Protein 4RGD (pdb70)

Radius of gyration: 14.63 Å; Cα contacts (8 Å, |Δi|>4): 198; chains: 2; bounding box: 38×29×42 Å

Nearest PDB structures (foldseek):
  4rgd-assembly1_A  TM=1.014E+00  e=8.203E-09  Enterococcus faecalis
  1o82-assembly1_A  TM=1.000E+00  e=2.304E-08  Enterococcus faecalis
  4rgd-assembly1_B  TM=9.968E-01  e=2.176E-08  Enterococcus faecalis
  1o84-assembly1_B-2  TM=1.002E+00  e=1.217E-07  Enterococcus faecalis
  1e68-assembly1_A  TM=8.912E-01  e=1.911E-06  Enterococcus faecalis

Organism: Enterococcus faecalis (NCBI:txid1351)

Foldseek 3Di:
DCPQLVDQLVLLVVLVVCLVVVHDLVVSLVSLVVSPDSSVVLVVVCPPPRSSVVLVVVCVVPNSVVSSVD/DCVQQVQDLVLLLVLVVCLVVVHDLVVSLVSLVVSDDSSVVLCCVCPPHRSSVVVVVVCVVPNSVVSSVD

Secondary structure (DSSP, 8-state):
-HHHH---HHHHHHHHHHHHHT--HHHHHHHHHHH-HHHHHHHHHTTTS-HHHHHHHHHHHH-HHHHHH-/-HHHH---HHHHHHHHHHHHTT--HHHHHHHHHHT-HHHHHHHHHTTTS-HHHHHHHHHHHH-HHHHHH-

Structure (mmCIF, N/CA/C/O backbone):
data_4RGD
#
_entry.id   4RGD
#
_cell.length_a   32.820
_cell.length_b   49.910
_cell.length_c   41.720
_cell.angle_alpha   90.00
_cell.angle_beta   98.16
_cell.angle_gamma   90.00
#
_symmetry.space_group_name_H-M   'P 1 21 1'
#
loop_
_entity.id
_entity.type
_entity.pdbx_description
1 polymer 'Bacteriocin AS-48'
2 non-polymer 'CITRIC ACID'
3 water water
#
loop_
_atom_site.group_PDB
_atom_site.id
_atom_site.type_symbol
_atom_site.label_atom_id
_atom_site.label_alt_id
_atom_site.label_comp_id
_atom_site.label_asym_id
_atom_site.label_entity_id
_atom_site.label_seq_id
_atom_site.pdbx_PDB_ins_code
_atom_site.Cartn_x
_atom_site.Cartn_y
_atom_site.Cartn_z
_atom_site.occupancy
_atom_site.B_iso_or_equiv
_atom_site.auth_seq_id
_atom_site.auth_comp_id
_atom_site.auth_asym_id
_atom_site.auth_atom_id
_atom_site.pdbx_PDB_model_num
ATOM 1 N N . MET A 1 1 ? 57.631 0.536 92.694 1.00 4.60 1 MET A N 1
ATOM 2 C CA . MET A 1 1 ? 57.379 0.921 91.287 1.00 5.13 1 MET A CA 1
ATOM 3 C C . MET A 1 1 ? 58.276 0.087 90.387 1.00 4.33 1 MET A C 1
ATOM 4 O O . MET A 1 1 ? 57.839 -0.379 89.316 1.00 4.82 1 MET A O 1
ATOM 9 N N . ALA A 1 2 ? 59.562 -0.046 90.769 1.00 5.37 2 ALA A N 1
ATOM 10 C CA . ALA A 1 2 ? 60.505 -0.802 89.944 1.00 5.70 2 ALA A CA 1
ATOM 11 C C . ALA A 1 2 ? 60.182 -2.272 89.894 1.00 6.82 2 ALA A C 1
ATOM 12 O O . ALA A 1 2 ? 60.093 -2.894 88.805 1.00 7.76 2 ALA A O 1
ATOM 14 N N . LYS A 1 3 ? 59.935 -2.893 91.039 1.00 5.61 3 LYS A N 1
ATOM 15 C CA . LYS A 1 3 ? 59.798 -4.314 91.085 1.00 6.47 3 LYS A CA 1
ATOM 16 C C . LYS A 1 3 ? 58.414 -4.780 90.621 1.00 7.39 3 LYS A C 1
ATOM 17 O O . LYS A 1 3 ? 58.321 -5.754 89.875 1.00 9.97 3 LYS A O 1
ATOM 23 N N . GLU A 1 4 ? 57.351 -4.106 91.016 1.00 6.95 4 GLU A N 1
ATOM 24 C CA . GLU A 1 4 ? 56.011 -4.496 90.708 1.00 7.36 4 GLU A CA 1
ATOM 25 C C . GLU A 1 4 ? 55.538 -4.029 89.370 1.00 6.83 4 GLU A C 1
ATOM 26 O O . GLU A 1 4 ? 54.689 -4.658 88.744 1.00 8.02 4 GLU A O 1
ATOM 32 N N . PHE A 1 5 ? 56.033 -2.889 88.871 1.00 5.12 5 PHE A N 1
ATOM 33 C CA . PHE A 1 5 ? 55.527 -2.287 87.644 1.00 4.55 5 PHE A CA 1
ATOM 34 C C . PHE A 1 5 ? 56.618 -2.092 86.623 1.00 4.34 5 PHE A C 1
ATOM 35 O O . PHE A 1 5 ? 56.326 -1.618 85.514 1.00 5.49 5 PHE A O 1
ATOM 43 N N . GLY A 1 6 ? 57.868 -2.476 86.870 1.00 4.73 6 GLY A N 1
ATOM 44 C CA . GLY A 1 6 ? 58.927 -2.273 85.914 1.00 5.21 6 GLY A CA 1
ATOM 45 C C . GLY A 1 6 ? 59.166 -0.824 85.568 1.00 5.26 6 GLY A C 1
ATOM 46 O O . GLY A 1 6 ? 59.654 -0.493 84.493 1.00 6.80 6 GLY A O 1
ATOM 47 N N . ILE A 1 7 ? 58.847 0.112 86.469 1.00 5.05 7 ILE A N 1
ATOM 48 C CA . ILE A 1 7 ? 59.191 1.477 86.218 1.00 4.78 7 ILE A CA 1
ATOM 49 C C . ILE A 1 7 ? 60.643 1.673 86.559 1.00 4.76 7 ILE A C 1
ATOM 50 O O . ILE A 1 7 ? 61.026 1.452 87.736 1.00 5.99 7 ILE A O 1
ATOM 55 N N . PRO A 1 8 ? 61.539 2.060 85.630 1.00 4.34 8 PRO A N 1
ATOM 56 C CA . PRO A 1 8 ? 62.9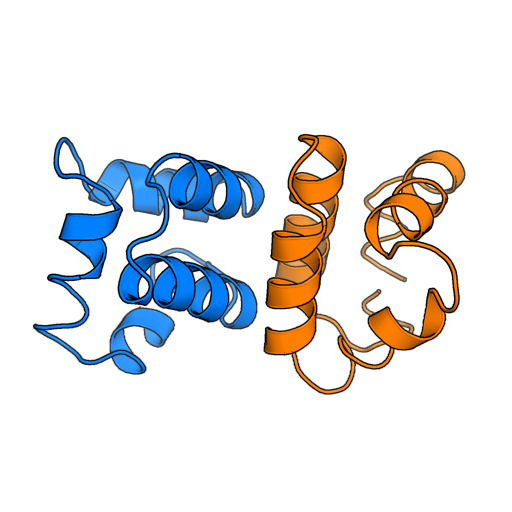22 2.136 85.999 1.00 4.96 8 PRO A CA 1
ATOM 57 C C . PRO A 1 8 ? 63.054 3.134 87.129 1.00 4.33 8 PRO A C 1
ATOM 58 O O . PRO A 1 8 ? 62.423 4.181 87.157 1.00 4.57 8 PRO A O 1
ATOM 62 N N . ALA A 1 9 ? 63.982 2.879 88.053 1.00 5.20 9 ALA A N 1
ATOM 63 C CA . ALA A 1 9 ? 64.160 3.709 89.198 1.00 5.76 9 ALA A CA 1
ATOM 64 C C . ALA A 1 9 ? 64.360 5.176 88.883 1.00 5.97 9 ALA A C 1
ATOM 65 O O . ALA A 1 9 ? 63.837 6.044 89.583 1.00 6.19 9 ALA A O 1
ATOM 67 N N . ALA A 1 10 ? 65.150 5.517 87.847 1.00 5.18 10 ALA A N 1
ATOM 68 C CA . ALA A 1 10 ? 65.335 6.918 87.496 1.00 5.06 10 ALA A CA 1
ATOM 69 C C . ALA A 1 10 ? 64.014 7.594 87.131 1.00 5.06 10 ALA A C 1
ATOM 70 O O . ALA A 1 10 ? 63.802 8.758 87.427 1.00 5.41 10 ALA A O 1
ATOM 72 N N . VAL A 1 11 ? 63.191 6.868 86.381 1.00 4.64 11 VAL A N 1
ATOM 73 C CA . VAL A 1 11 ? 61.877 7.379 86.014 1.00 4.66 11 VAL A CA 1
ATOM 74 C C . VAL A 1 11 ? 60.961 7.494 87.241 1.00 4.12 11 VAL A C 1
ATOM 75 O O . VAL A 1 11 ? 60.272 8.482 87.416 1.00 5.18 11 VAL A O 1
ATOM 79 N N . ALA A 1 12 ? 60.993 6.472 88.086 1.00 4.56 12 ALA A N 1
ATOM 80 C CA . ALA A 1 12 ? 60.188 6.498 89.307 1.00 4.84 12 ALA A CA 1
ATOM 81 C C . ALA A 1 12 ? 60.516 7.664 90.165 1.00 5.10 12 ALA A C 1
ATOM 82 O O . ALA A 1 12 ? 59.626 8.347 90.720 1.00 5.85 12 ALA A O 1
ATOM 84 N N . LYS A 1 13 ? 61.828 7.929 90.333 1.00 6.10 13 LYS A N 1
ATOM 85 C CA . LYS A 1 13 ? 62.260 9.117 91.102 1.00 6.61 13 LYS A CA 1
ATOM 86 C C . LYS A 1 13 ? 61.698 10.401 90.489 1.00 6.94 13 LYS A C 1
ATOM 87 O O . LYS A 1 13 ? 61.218 11.292 91.241 1.00 7.12 13 LYS A O 1
ATOM 93 N N . THR A 1 14 ? 61.790 10.546 89.171 1.00 5.92 14 THR A N 1
ATOM 94 C CA . THR A 1 14 ? 61.262 11.707 88.518 1.00 5.85 14 THR A CA 1
ATOM 95 C C . THR A 1 14 ? 59.774 11.868 88.801 1.00 5.60 14 THR A C 1
ATOM 96 O O . THR A 1 14 ? 59.275 12.957 89.106 1.00 6.66 14 THR A O 1
ATOM 100 N N . VAL A 1 15 ? 59.035 10.783 88.689 1.00 4.84 15 VAL A N 1
ATOM 101 C CA . VAL A 1 15 ? 57.575 10.799 88.952 1.00 3.95 15 VAL A CA 1
ATOM 102 C C . VAL A 1 15 ? 57.305 11.215 90.383 1.00 5.15 15 VAL A C 1
ATOM 103 O O . VAL A 1 15 ? 56.435 12.061 90.615 1.00 5.48 15 VAL A O 1
ATOM 107 N N . LEU A 1 16 ? 57.966 10.630 91.354 1.00 5.07 16 LEU A N 1
ATOM 108 C CA . LEU A 1 16 ? 57.714 11.001 92.747 1.00 6.22 16 LEU A CA 1
ATOM 109 C C . LEU A 1 16 ? 58.089 12.447 93.058 1.00 5.77 16 LEU A C 1
ATOM 110 O O . LEU A 1 16 ? 57.498 13.055 93.903 1.00 7.08 16 LEU A O 1
ATOM 115 N N . ASN A 1 17 ? 59.123 12.942 92.351 1.00 6.30 17 ASN A N 1
ATOM 116 C CA . ASN A 1 17 ? 59.442 14.360 92.516 1.00 7.13 17 ASN A CA 1
ATOM 117 C C . ASN A 1 17 ? 58.334 15.217 91.966 1.00 7.71 17 ASN A C 1
ATOM 118 O O . ASN A 1 17 ? 58.037 16.272 92.586 1.00 9.61 17 ASN A O 1
ATOM 123 N N . VAL A 1 18 ? 57.689 14.874 90.855 1.00 7.73 18 VAL A N 1
ATOM 124 C CA . VAL A 1 18 ? 56.537 15.613 90.421 1.00 7.66 18 VAL A CA 1
ATOM 125 C C . VAL A 1 18 ? 55.416 15.572 91.450 1.00 7.32 18 VAL A C 1
ATOM 126 O O . VAL A 1 18 ? 54.795 16.583 91.761 1.00 8.73 18 VAL A O 1
ATOM 130 N N . VAL A 1 19 ? 55.183 14.382 92.009 1.00 7.39 19 VAL A N 1
ATOM 131 C CA . VAL A 1 19 ? 54.166 14.240 93.029 1.00 7.87 19 VAL A CA 1
ATOM 132 C C . VAL A 1 19 ? 54.427 15.179 94.231 1.00 8.66 19 VAL A C 1
ATOM 133 O O . VAL A 1 19 ? 53.559 15.915 94.684 1.00 11.60 19 VAL A O 1
ATOM 137 N N . GLU A 1 20 ? 55.652 15.125 94.703 1.00 9.97 20 GLU A N 1
ATOM 138 C CA . GLU A 1 20 ? 56.037 15.918 95.843 1.00 11.50 20 GLU A CA 1
ATOM 139 C C . GLU A 1 20 ? 55.964 17.432 95.562 1.00 12.93 20 GLU A C 1
ATOM 140 O O . GLU A 1 20 ? 55.681 18.197 96.504 1.00 15.54 20 GLU A O 1
ATOM 146 N N . ALA A 1 21 ? 56.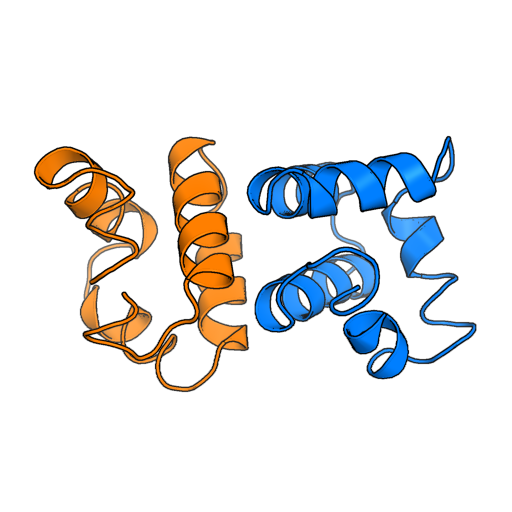277 17.847 94.329 1.00 11.92 21 ALA A N 1
ATOM 147 C CA . ALA A 1 21 ? 56.218 19.210 93.926 1.00 12.65 21 ALA A CA 1
ATOM 148 C C . ALA A 1 21 ? 54.754 19.670 93.698 1.00 12.53 21 ALA A C 1
ATOM 149 O O . ALA A 1 21 ? 54.527 20.843 93.541 1.00 19.37 21 ALA A O 1
ATOM 151 N N . GLY A 1 22 ? 53.806 18.753 93.726 1.00 10.62 22 GLY A N 1
ATOM 152 C CA . GLY A 1 22 ? 52.426 19.075 93.435 1.00 9.84 22 GLY A CA 1
ATOM 153 C C . GLY A 1 22 ? 52.255 19.429 91.948 1.00 10.07 22 GLY A C 1
ATOM 154 O O . GLY A 1 22 ? 51.317 20.178 91.604 1.00 13.41 22 GLY A O 1
ATOM 155 N N . GLY A 1 23 ? 53.047 18.801 91.081 1.00 9.72 23 GLY A N 1
ATOM 156 C CA . GLY A 1 23 ? 52.893 18.910 89.675 1.00 8.93 23 GLY A CA 1
ATOM 157 C C . GLY A 1 23 ? 51.638 18.178 89.148 1.00 7.19 23 GLY A C 1
ATOM 158 O O . GLY A 1 23 ? 50.837 17.644 89.904 1.00 8.72 23 GLY A O 1
ATOM 159 N N . TRP A 1 24 ? 51.467 18.145 87.811 1.00 6.43 24 TRP A N 1
ATOM 160 C CA . TRP A 1 24 ? 50.180 17.815 87.230 1.00 6.25 24 TRP A CA 1
ATOM 161 C C . TRP A 1 24 ? 49.981 16.298 87.068 1.00 5.27 24 TRP A C 1
ATOM 162 O O . TRP A 1 24 ? 50.863 15.588 86.599 1.00 6.12 24 TRP A O 1
ATOM 173 N N . VAL A 1 25 ? 48.763 15.879 87.355 1.00 5.81 25 VAL A N 1
ATOM 174 C CA A VAL A 1 25 ? 48.387 14.510 86.991 0.50 6.94 25 VAL A CA 1
ATOM 175 C CA B VAL A 1 25 ? 48.416 14.511 86.985 0.50 7.06 25 VAL A CA 1
ATOM 176 C C . VAL A 1 25 ? 48.650 14.172 85.524 1.00 6.06 25 VAL A C 1
ATOM 177 O O . VAL A 1 25 ? 49.076 13.047 85.222 1.00 7.16 25 VAL A O 1
ATOM 184 N N . THR A 1 26 ? 48.392 15.106 84.633 1.00 6.12 26 THR A N 1
ATOM 185 C CA . THR A 1 26 ? 48.619 14.786 83.223 1.00 6.47 26 THR A CA 1
ATOM 186 C C . THR A 1 26 ? 50.081 14.518 82.919 1.00 5.94 26 THR A C 1
ATOM 187 O O . THR A 1 26 ? 50.384 13.712 82.036 1.00 6.16 26 THR A O 1
ATOM 191 N N . THR A 1 27 ? 51.004 15.169 83.667 1.00 5.13 27 THR A N 1
ATOM 192 C CA . THR A 1 27 ? 52.409 14.943 83.465 1.00 5.41 27 THR A CA 1
ATOM 193 C C . THR A 1 27 ? 52.809 13.567 84.033 1.00 5.60 27 THR A C 1
ATOM 194 O O . THR A 1 27 ? 53.604 12.828 83.428 1.00 5.72 27 THR A O 1
ATOM 198 N N . ILE A 1 28 ? 52.282 13.227 85.193 1.00 5.63 28 ILE A N 1
ATOM 199 C CA . ILE A 1 28 ? 52.530 11.886 85.753 1.00 4.79 28 ILE A CA 1
ATOM 200 C C . ILE A 1 28 ? 52.030 10.841 84.769 1.00 4.40 28 ILE A C 1
ATOM 201 O O . ILE A 1 28 ? 52.700 9.838 84.492 1.00 5.35 28 ILE A O 1
ATOM 206 N N . VAL A 1 29 ? 50.822 11.046 84.209 1.00 4.79 29 VAL A N 1
ATOM 207 C CA . VAL A 1 29 ? 50.299 10.113 83.241 1.00 4.95 29 VAL A CA 1
ATOM 208 C C . VAL A 1 29 ? 51.228 10.011 82.050 1.00 5.06 29 VAL A C 1
ATOM 209 O O . VAL A 1 29 ? 51.476 8.881 81.574 1.00 5.17 29 VAL A O 1
ATOM 213 N N . SER A 1 30 ? 51.631 11.119 81.472 1.00 5.29 30 SER A N 1
ATOM 214 C CA . SER A 1 30 ? 52.417 10.994 80.232 1.00 5.60 30 SER A CA 1
ATOM 215 C C . SER A 1 30 ? 53.815 10.335 80.517 1.00 4.17 30 SER A C 1
ATOM 216 O O . SER A 1 30 ? 54.291 9.584 79.695 1.00 4.88 30 SER A O 1
ATOM 219 N N . ILE A 1 31 ? 54.431 10.606 81.680 1.00 4.04 31 ILE A N 1
ATOM 220 C CA . ILE A 1 31 ? 55.691 9.975 81.954 1.00 4.08 31 ILE A CA 1
ATOM 221 C C . ILE A 1 31 ? 55.497 8.485 82.123 1.00 5.14 31 ILE A C 1
ATOM 222 O O . ILE A 1 31 ? 56.236 7.673 81.546 1.00 5.42 31 ILE A O 1
ATOM 227 N N . LEU A 1 32 ? 54.497 8.056 82.894 1.00 4.51 32 LEU A N 1
ATOM 228 C CA . LEU A 1 32 ? 54.254 6.633 83.066 1.00 5.13 32 LEU A CA 1
ATOM 229 C C . LEU A 1 32 ? 53.875 5.951 81.791 1.00 4.93 32 LEU A C 1
ATOM 230 O O . LEU A 1 32 ? 54.293 4.815 81.494 1.00 5.45 32 LEU A O 1
ATOM 235 N N . THR A 1 33 ? 53.077 6.623 80.966 1.00 5.20 33 THR A N 1
ATOM 236 C CA . THR A 1 33 ? 52.724 6.036 79.658 1.00 5.77 33 THR A CA 1
ATOM 237 C C . THR A 1 33 ? 53.919 5.818 78.796 1.00 5.17 33 THR A C 1
ATOM 238 O O . THR A 1 33 ? 54.012 4.827 78.097 1.00 6.15 33 THR A O 1
ATOM 242 N N . ALA A 1 34 ? 54.888 6.740 78.868 1.00 4.92 34 ALA A N 1
ATOM 243 C CA . ALA A 1 34 ? 56.144 6.624 78.091 1.00 5.14 34 ALA A CA 1
ATOM 244 C C . ALA A 1 34 ? 56.996 5.404 78.515 1.00 4.71 34 ALA A C 1
ATOM 245 O O . ALA A 1 34 ? 57.812 4.915 77.736 1.00 5.96 34 ALA A O 1
ATOM 247 N N . VAL A 1 35 ? 56.871 4.992 79.777 1.00 4.65 35 VAL A N 1
ATOM 248 C CA . VAL A 1 35 ? 57.544 3.764 80.172 1.00 4.95 35 VAL A CA 1
ATOM 249 C C . VAL A 1 35 ? 57.112 2.568 79.351 1.00 5.17 35 VAL A C 1
ATOM 250 O O . VAL A 1 35 ? 57.922 1.712 79.031 1.00 5.72 35 VAL A O 1
ATOM 254 N N . GLY A 1 36 ? 55.806 2.515 79.060 1.00 5.74 36 GLY A N 1
ATOM 255 C CA . GLY A 1 36 ? 55.188 1.375 78.366 1.00 6.06 36 GLY A CA 1
ATOM 256 C C . GLY A 1 36 ? 54.204 0.686 79.270 1.00 4.43 36 GLY A C 1
ATOM 257 O O . GLY A 1 36 ? 53.569 1.284 80.141 1.00 5.79 36 GLY A O 1
ATOM 258 N N . SER A 1 37 ? 54.046 -0.605 79.005 1.00 4.85 37 SER A N 1
ATOM 259 C CA . SER A 1 37 ? 52.964 -1.374 79.648 1.00 4.96 37 SER A CA 1
ATOM 260 C C . SER A 1 37 ? 53.017 -1.297 81.134 1.00 4.90 37 SER A C 1
ATOM 261 O O . SER A 1 37 ? 51.964 -1.162 81.779 1.00 5.30 37 SER A O 1
ATOM 264 N N . GLY A 1 38 ? 54.187 -1.352 81.806 1.00 4.52 38 GLY A N 1
ATOM 265 C CA . GLY A 1 38 ? 54.210 -1.300 83.240 1.00 4.58 38 GLY A CA 1
ATOM 266 C C . GLY A 1 38 ? 53.763 0.021 83.805 1.00 4.67 38 GLY A C 1
ATOM 267 O O . GLY A 1 38 ? 53.105 0.089 84.850 1.00 4.10 38 GLY A O 1
ATOM 268 N N . GLY A 1 39 ? 54.062 1.125 83.080 1.00 4.19 39 GLY A N 1
ATOM 269 C CA . GLY A 1 39 ? 53.566 2.425 83.470 1.00 4.16 39 GLY A CA 1
ATOM 270 C C . GLY A 1 39 ? 52.051 2.505 83.353 1.00 4.23 39 GLY A C 1
ATOM 271 O O . GLY A 1 39 ? 51.349 3.023 84.223 1.00 4.83 39 GLY A O 1
ATOM 272 N N . LYS A 1 40 ? 51.517 2.006 82.219 1.00 4.66 40 LYS A N 1
ATOM 273 C CA . LYS A 1 40 ? 50.088 1.934 82.057 1.00 5.57 40 LYS A CA 1
ATOM 274 C C . LYS A 1 40 ? 49.442 1.088 83.127 1.00 4.91 40 LYS A C 1
ATOM 275 O O . LYS A 1 40 ? 48.338 1.419 83.618 1.00 5.07 40 LYS A O 1
ATOM 281 N N . SER A 1 41 ? 50.081 -0.002 83.576 1.00 4.61 41 SER A N 1
ATOM 282 C CA . SER A 1 41 ? 49.539 -0.814 84.625 1.00 5.03 41 SER A CA 1
ATOM 283 C C . SER A 1 41 ? 49.546 -0.098 85.967 1.00 4.73 41 SER A C 1
ATOM 284 O O . SER A 1 41 ? 48.602 -0.294 86.746 1.00 5.17 41 SER A O 1
ATOM 287 N N . LEU A 1 42 ? 50.565 0.715 86.266 1.00 4.51 42 LEU A N 1
ATOM 288 C CA . LEU A 1 42 ? 50.523 1.473 87.483 1.00 4.52 42 LEU A CA 1
ATOM 289 C C . LEU A 1 42 ? 49.365 2.490 87.477 1.00 4.27 42 LEU A C 1
ATOM 290 O O . LEU A 1 42 ? 48.646 2.655 88.435 1.00 4.91 42 LEU A O 1
ATOM 295 N N . LEU A 1 43 ? 49.158 3.102 86.315 1.00 4.02 43 LEU A N 1
ATOM 296 C CA . LEU A 1 43 ? 48.044 4.014 86.159 1.00 4.68 43 LEU A CA 1
ATOM 297 C C . LEU A 1 43 ? 46.721 3.289 86.391 1.00 4.23 43 LEU A C 1
ATOM 298 O O . LEU A 1 43 ? 45.790 3.825 87.030 1.00 5.01 43 LEU A O 1
ATOM 303 N N . ALA A 1 44 ? 46.599 2.057 85.910 1.00 4.97 44 ALA A N 1
ATOM 304 C CA . ALA A 1 44 ? 45.386 1.244 86.120 1.00 4.85 44 ALA A CA 1
ATOM 305 C C . ALA A 1 44 ? 45.251 0.855 87.587 1.00 5.06 44 ALA A C 1
ATOM 306 O O . ALA A 1 44 ? 44.091 0.806 88.103 1.00 5.97 44 ALA A O 1
ATOM 308 N N . ALA A 1 45 ? 46.348 0.633 88.291 1.00 5.68 45 ALA A N 1
ATOM 309 C CA . ALA A 1 45 ? 46.297 0.224 89.712 1.00 5.88 45 ALA A CA 1
ATOM 310 C C . ALA A 1 45 ? 45.675 1.329 90.548 1.00 6.63 45 ALA A C 1
ATOM 311 O O . ALA A 1 45 ? 45.094 1.028 91.609 1.00 7.69 45 ALA A O 1
ATOM 313 N N . ALA A 1 46 ? 45.812 2.594 90.160 1.00 5.56 46 ALA A N 1
ATOM 314 C CA . ALA A 1 46 ? 45.242 3.692 90.917 1.00 5.27 46 ALA A CA 1
ATOM 315 C C . ALA A 1 46 ? 43.713 3.718 90.810 1.00 6.37 46 ALA A C 1
ATOM 316 O O . ALA A 1 46 ? 43.048 4.437 91.618 1.00 7.29 46 ALA A O 1
ATOM 318 N N . GLY A 1 47 ? 43.127 3.080 89.801 1.00 6.16 47 GLY A N 1
ATOM 319 C CA . GLY A 1 47 ? 41.677 3.115 89.660 1.00 6.30 47 GLY A CA 1
ATOM 320 C C . GLY A 1 47 ? 41.210 4.531 89.378 1.00 5.51 47 GLY A C 1
ATOM 321 O O . GLY A 1 47 ? 41.785 5.227 88.531 1.00 6.24 47 GLY A O 1
ATOM 322 N N . ARG A 1 48 ? 40.182 4.981 90.094 1.00 5.62 48 ARG A N 1
ATOM 323 C CA . ARG A 1 48 ? 39.629 6.305 89.882 1.00 5.55 48 ARG A CA 1
ATOM 324 C C . ARG A 1 48 ? 40.345 7.347 90.694 1.00 6.08 48 ARG A C 1
ATOM 325 O O . ARG A 1 48 ? 40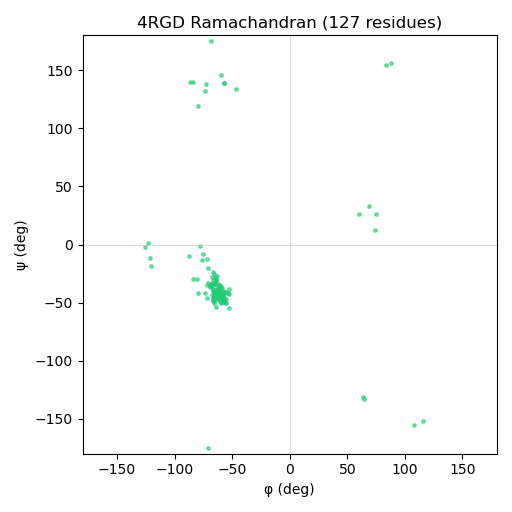.098 8.540 90.577 1.00 6.77 48 ARG A O 1
ATOM 333 N N . GLU A 1 49 ? 41.218 6.948 91.625 1.00 6.22 49 GLU A N 1
ATOM 334 C CA . GLU A 1 49 ? 41.934 7.891 92.482 1.00 6.27 49 GLU A CA 1
ATOM 335 C C . GLU A 1 49 ? 42.980 8.598 91.656 1.00 5.16 49 GLU A C 1
ATOM 336 O O . GLU A 1 49 ? 43.674 8.007 90.839 1.00 6.77 49 GLU A O 1
ATOM 342 N N . SER A 1 50 ? 43.117 9.906 91.869 1.00 5.97 50 SER A N 1
ATOM 343 C CA . SER A 1 50 ? 44.205 10.652 91.243 1.00 6.02 50 SER A CA 1
ATOM 344 C C . SER A 1 50 ? 45.499 9.912 91.394 1.00 5.63 50 SER A C 1
ATOM 345 O O . SER A 1 50 ? 45.864 9.522 92.501 1.00 5.77 50 SER A O 1
ATOM 348 N N . ILE A 1 51 ? 46.269 9.798 90.316 1.00 5.50 51 ILE A N 1
ATOM 349 C CA . ILE A 1 51 ? 47.559 9.128 90.403 1.00 5.62 51 ILE A CA 1
ATOM 350 C C . ILE A 1 51 ? 48.489 9.843 91.400 1.00 4.89 51 ILE A C 1
ATOM 351 O O . ILE A 1 51 ? 49.297 9.220 92.060 1.00 5.88 51 ILE A O 1
ATOM 356 N N . LYS A 1 52 ? 48.369 11.187 91.450 1.00 5.27 52 LYS A N 1
ATOM 357 C CA . LYS A 1 52 ? 49.155 11.979 92.369 1.00 5.63 52 LYS A CA 1
ATOM 358 C C . LYS A 1 52 ? 48.766 11.622 93.788 1.00 5.97 52 LYS A C 1
ATOM 359 O O . LYS A 1 52 ? 49.624 11.348 94.641 1.00 6.41 52 LYS A O 1
ATOM 365 N N . ALA A 1 53 ? 47.468 11.686 94.106 1.00 6.04 53 ALA A N 1
ATOM 366 C CA . ALA A 1 53 ? 46.977 11.327 95.470 1.00 7.01 53 ALA A CA 1
ATOM 367 C C . ALA A 1 53 ? 47.358 9.890 95.843 1.00 6.25 53 ALA A C 1
ATOM 368 O O . ALA A 1 53 ? 47.748 9.634 96.992 1.00 7.20 53 ALA A O 1
ATOM 370 N N . TYR A 1 54 ? 47.250 8.984 94.914 1.00 5.45 54 TYR A N 1
ATOM 371 C CA . TYR A 1 54 ? 47.558 7.605 95.099 1.00 5.77 54 TYR A CA 1
ATOM 372 C C . TYR A 1 54 ? 49.017 7.398 95.506 1.00 6.22 54 TYR A C 1
ATOM 373 O O . TYR A 1 54 ? 49.346 6.735 96.470 1.00 6.72 54 TYR A O 1
ATOM 382 N N . LEU A 1 55 ? 49.916 8.020 94.753 1.00 5.62 55 LEU A N 1
ATOM 383 C CA . LEU A 1 55 ? 51.328 7.903 95.037 1.00 5.18 55 LEU A CA 1
ATOM 384 C C . LEU A 1 55 ? 51.722 8.652 96.317 1.00 6.00 55 LEU A C 1
ATOM 385 O O . LEU A 1 55 ? 52.573 8.186 97.070 1.00 6.89 55 LEU A O 1
ATOM 390 N N . LYS A 1 56 ? 51.051 9.763 96.605 1.00 6.70 56 LYS A N 1
ATOM 391 C CA . LYS A 1 56 ? 51.293 10.466 97.869 1.00 7.43 56 LYS A CA 1
ATOM 392 C C . LYS A 1 56 ? 50.944 9.540 99.052 1.00 7.51 56 LYS A C 1
ATOM 393 O O . LYS A 1 56 ? 51.647 9.475 100.046 1.00 8.02 56 LYS A O 1
ATOM 399 N N . LYS A 1 57 ? 49.844 8.817 98.915 1.00 7.83 57 LYS A N 1
ATOM 400 C CA A LYS A 1 57 ? 49.423 7.875 100.005 0.50 8.17 57 LYS A CA 1
ATOM 401 C CA B LYS A 1 57 ? 49.426 7.879 99.998 0.50 8.47 57 LYS A CA 1
ATOM 402 C C . LYS A 1 57 ? 50.443 6.754 100.147 1.00 7.44 57 LYS A C 1
ATOM 403 O O . LYS A 1 57 ? 50.734 6.319 101.218 1.00 7.67 57 LYS A O 1
ATOM 414 N N . GLU A 1 58 ? 50.975 6.277 99.029 1.00 6.15 58 GLU A N 1
ATOM 415 C CA . GLU A 1 58 ? 51.995 5.222 99.055 1.00 6.32 58 GLU A CA 1
ATOM 416 C C . GLU A 1 58 ? 53.250 5.750 99.789 1.00 5.68 58 GLU A C 1
ATOM 417 O O . GLU A 1 58 ? 53.844 5.050 100.586 1.00 6.53 58 GLU A O 1
ATOM 423 N N . ILE A 1 59 ? 53.631 6.978 99.505 1.00 5.94 59 ILE A N 1
ATOM 424 C CA . ILE A 1 59 ? 54.791 7.590 100.206 1.00 6.62 59 ILE A CA 1
ATOM 425 C C . ILE A 1 59 ? 54.505 7.685 101.703 1.00 6.46 59 ILE A C 1
ATOM 426 O O . ILE A 1 59 ? 55.349 7.382 102.513 1.00 7.20 59 ILE A O 1
ATOM 431 N N . LYS A 1 60 ? 53.299 8.103 102.038 1.00 6.70 60 LYS A N 1
ATOM 432 C CA . LYS A 1 60 ? 52.937 8.207 103.483 1.00 8.41 60 LYS A CA 1
ATOM 433 C C . LYS A 1 60 ? 53.022 6.856 104.170 1.00 8.68 60 LYS A C 1
ATOM 434 O O . LYS A 1 60 ? 53.456 6.735 105.287 1.00 10.42 60 LYS A O 1
ATOM 440 N N . LYS A 1 61 ? 52.641 5.813 103.482 1.00 8.55 61 LYS A N 1
ATOM 441 C CA A LYS A 1 61 ? 52.670 4.467 104.052 0.50 9.40 61 LYS A CA 1
ATOM 442 C CA B LYS A 1 61 ? 52.664 4.472 104.043 0.50 9.58 61 LYS A CA 1
ATOM 443 C C . LYS A 1 61 ? 54.075 3.910 104.158 1.00 9.61 61 LYS A C 1
ATOM 444 O O . LYS A 1 61 ? 54.439 3.260 105.155 1.00 11.02 61 LYS A O 1
ATOM 455 N N . LYS A 1 62 ? 54.882 4.080 103.124 1.00 7.57 62 LYS A N 1
ATOM 456 C CA . LYS A 1 62 ? 56.114 3.295 102.956 1.00 9.44 62 LYS A CA 1
ATOM 457 C C . LYS A 1 62 ? 57.391 4.087 102.887 1.00 7.14 62 LYS A C 1
ATOM 458 O O . LYS A 1 62 ? 58.471 3.497 103.074 1.00 8.24 62 LYS A O 1
ATOM 464 N N . GLY A 1 63 ? 57.313 5.364 102.613 1.00 6.86 63 GLY A N 1
ATOM 465 C CA . GLY A 1 63 ? 58.475 6.157 102.391 1.00 6.83 63 GLY A CA 1
ATOM 466 C C . GLY A 1 63 ? 58.882 6.119 100.918 1.00 6.16 63 GLY A C 1
ATOM 467 O O . GLY A 1 63 ? 58.605 5.202 100.205 1.00 6.90 63 GLY A O 1
ATOM 468 N N . LYS A 1 64 ? 59.607 7.165 100.526 1.00 6.67 64 LYS A N 1
ATOM 469 C CA A LYS A 1 64 ? 59.952 7.345 99.117 0.50 7.31 64 LYS A CA 1
ATOM 470 C CA B LYS A 1 64 ? 59.969 7.322 99.075 0.50 7.21 64 LYS A CA 1
ATOM 471 C C . LYS A 1 64 ? 60.805 6.179 98.548 1.00 6.94 64 LYS A C 1
ATOM 472 O O . LYS A 1 64 ? 60.603 5.689 97.436 1.00 7.43 64 LYS A O 1
ATOM 483 N N . ARG A 1 65 ? 61.812 5.774 99.330 1.00 7.22 65 ARG A N 1
ATOM 484 C CA . ARG A 1 65 ? 62.698 4.715 98.840 1.00 7.38 65 ARG A CA 1
ATOM 485 C C . ARG A 1 65 ? 61.891 3.459 98.524 1.00 7.26 65 ARG A C 1
ATOM 486 O O . ARG A 1 65 ? 62.096 2.826 97.505 1.00 7.10 65 ARG A O 1
ATOM 494 N N . ALA A 1 66 ? 61.012 3.073 99.438 1.00 6.74 66 ALA A N 1
ATOM 495 C CA . ALA A 1 66 ? 60.229 1.846 99.259 1.00 8.18 66 ALA A CA 1
ATOM 496 C C . ALA A 1 66 ? 59.211 1.974 98.126 1.00 5.83 66 ALA A C 1
ATOM 497 O O . ALA A 1 66 ? 58.883 1.018 97.440 1.00 6.61 66 ALA A O 1
ATOM 499 N N . VAL A 1 67 ? 58.667 3.182 97.946 1.00 5.50 67 VAL A N 1
ATOM 500 C CA . VAL A 1 67 ? 57.752 3.423 96.798 1.00 5.07 67 VAL A CA 1
ATOM 501 C C . VAL A 1 67 ? 58.522 3.248 95.506 1.00 4.79 67 VAL A C 1
ATOM 502 O O . VAL A 1 67 ? 58.044 2.609 94.563 1.00 5.64 67 VAL A O 1
ATOM 506 N N . ILE A 1 68 ? 59.727 3.841 95.384 1.00 5.21 68 ILE A N 1
ATOM 507 C CA . ILE A 1 68 ? 60.561 3.624 94.216 1.00 5.88 68 ILE A CA 1
ATOM 508 C C . ILE A 1 68 ? 60.801 2.141 94.009 1.00 5.00 68 ILE A C 1
ATOM 509 O O . ILE A 1 68 ? 60.698 1.619 92.878 1.00 5.22 68 ILE A O 1
ATOM 514 N N . ALA A 1 69 ? 61.158 1.447 95.083 1.00 5.18 69 ALA A N 1
ATOM 515 C CA . ALA A 1 69 ? 61.428 0.035 94.975 1.00 5.94 69 ALA A CA 1
ATOM 516 C C . ALA A 1 69 ? 60.241 -0.741 94.435 1.00 5.42 69 ALA A C 1
ATOM 517 O O . ALA A 1 69 ? 60.425 -1.669 93.625 1.00 6.42 69 ALA A O 1
ATOM 519 N N . TRP A 1 70 ? 59.040 -0.438 94.937 1.00 5.71 70 TRP A N 1
ATOM 520 C CA . TRP A 1 70 ? 57.801 -1.107 94.505 1.00 6.03 70 TRP A CA 1
ATOM 521 C C . TRP A 1 70 ? 57.442 -0.744 93.080 1.00 4.94 70 TRP A C 1
ATOM 522 O O . TRP A 1 70 ? 57.076 -1.601 92.288 1.00 6.42 70 TRP A O 1
ATOM 533 N N . MET B 1 1 ? 72.564 4.975 73.520 1.00 6.66 1 MET B N 1
ATOM 534 C CA . MET B 1 1 ? 72.549 5.569 74.877 1.00 6.56 1 MET B CA 1
ATOM 535 C C . MET B 1 1 ? 73.167 4.570 75.877 1.00 8.22 1 MET B C 1
ATOM 536 O O . MET B 1 1 ? 73.852 4.963 76.817 1.00 8.00 1 MET B O 1
ATOM 541 N N . ALA B 1 2 ? 72.847 3.281 75.737 1.00 10.66 2 ALA B N 1
ATOM 542 C CA . ALA B 1 2 ? 73.485 2.261 76.609 1.00 14.50 2 ALA B CA 1
ATOM 543 C C . ALA B 1 2 ? 74.942 2.131 76.363 1.00 15.70 2 ALA B C 1
ATOM 544 O O . ALA B 1 2 ? 75.750 2.127 77.329 1.00 18.47 2 ALA B O 1
ATOM 546 N N . LYS B 1 3 ? 75.345 2.000 75.109 1.00 16.14 3 LYS B N 1
ATOM 547 C CA . LYS B 1 3 ? 76.697 1.720 74.848 1.00 18.60 3 LYS B CA 1
ATOM 548 C C . LYS B 1 3 ? 77.577 2.895 75.248 1.00 14.83 3 LYS B C 1
ATOM 549 O O . LYS B 1 3 ? 78.622 2.687 75.842 1.00 23.08 3 LYS B O 1
ATOM 555 N N . GLU B 1 4 ? 77.198 4.092 74.829 1.00 12.24 4 GLU B N 1
ATOM 556 C CA . GLU B 1 4 ? 78.022 5.270 75.009 1.00 12.62 4 GLU B CA 1
ATOM 557 C C . GLU B 1 4 ? 77.974 5.905 76.378 1.00 10.90 4 GLU B C 1
ATOM 558 O O . GLU B 1 4 ? 78.945 6.424 76.881 1.00 14.64 4 GLU B O 1
ATOM 564 N N . PHE B 1 5 ? 76.842 5.757 77.026 1.00 9.87 5 PHE B N 1
ATOM 565 C CA . PHE B 1 5 ? 76.646 6.431 78.352 1.00 9.98 5 PHE B CA 1
ATOM 566 C C . PHE B 1 5 ? 76.238 5.498 79.462 1.00 9.90 5 PHE B C 1
ATOM 567 O O . PHE B 1 5 ? 76.153 5.971 80.601 1.00 12.05 5 PHE B O 1
ATOM 575 N N . GLY B 1 6 ? 76.041 4.217 79.220 1.00 9.33 6 GLY B N 1
ATOM 576 C CA . GLY B 1 6 ? 75.626 3.305 80.280 1.00 11.27 6 GLY B CA 1
ATOM 577 C C . GLY B 1 6 ? 74.211 3.429 80.717 1.00 11.28 6 GLY B C 1
ATOM 578 O O . GLY B 1 6 ? 73.823 2.803 81.737 1.00 13.18 6 GLY B O 1
ATOM 579 N N . ILE B 1 7 ? 73.357 4.156 79.973 1.00 8.75 7 ILE B N 1
ATOM 580 C CA . ILE B 1 7 ? 72.023 4.418 80.399 1.00 8.15 7 ILE B CA 1
ATOM 581 C C . ILE B 1 7 ? 71.232 3.128 80.242 1.00 8.67 7 ILE B C 1
ATOM 582 O O . ILE B 1 7 ? 71.210 2.549 79.146 1.00 9.53 7 ILE B O 1
ATOM 587 N N . PRO B 1 8 ? 70.437 2.674 81.252 1.00 8.92 8 PRO B N 1
ATOM 588 C CA . PRO B 1 8 ? 69.585 1.493 81.086 1.00 8.93 8 PRO B CA 1
ATOM 589 C C . PRO B 1 8 ? 68.615 1.637 79.913 1.00 8.39 8 PRO B C 1
ATOM 590 O O . PRO B 1 8 ? 68.010 2.696 79.770 1.00 7.26 8 PRO B O 1
ATOM 594 N N . ALA B 1 9 ? 68.442 0.568 79.171 1.00 7.84 9 ALA B N 1
ATOM 595 C CA . ALA B 1 9 ? 67.524 0.585 78.029 1.00 8.32 9 ALA B CA 1
ATOM 596 C C . ALA B 1 9 ? 66.150 1.072 78.415 1.00 7.38 9 ALA B C 1
ATOM 597 O O . ALA B 1 9 ? 65.555 1.793 77.614 1.00 8.09 9 ALA B O 1
ATOM 599 N N . ALA B 1 10 ? 65.587 0.661 79.548 1.00 6.54 10 ALA B N 1
ATOM 600 C CA . ALA B 1 10 ? 64.239 1.016 79.858 1.00 6.95 10 ALA B CA 1
ATOM 601 C C . ALA B 1 10 ? 64.110 2.503 80.112 1.00 6.13 10 ALA B C 1
ATOM 602 O O . ALA B 1 10 ? 63.059 3.090 79.918 1.00 6.99 10 ALA B O 1
ATOM 604 N N . VAL B 1 11 ? 65.166 3.092 80.710 1.00 5.87 11 VAL B N 1
ATOM 605 C CA . VAL B 1 11 ? 65.237 4.544 80.874 1.00 5.08 11 VAL B CA 1
ATOM 606 C C . VAL B 1 11 ? 65.347 5.224 79.526 1.00 5.02 11 VAL B C 1
ATOM 607 O O . VAL B 1 11 ? 64.619 6.195 79.266 1.00 5.43 11 VAL B O 1
ATOM 611 N N . ALA B 1 12 ? 66.280 4.761 78.699 1.00 5.08 12 ALA B N 1
ATOM 612 C CA . ALA B 1 12 ? 66.427 5.358 77.400 1.00 5.99 12 ALA B CA 1
ATOM 613 C C . ALA B 1 12 ? 65.163 5.311 76.581 1.00 5.70 12 ALA B C 1
ATOM 614 O O . ALA B 1 12 ? 64.780 6.292 75.960 1.00 6.13 12 ALA B O 1
ATOM 616 N N . LYS B 1 13 ? 64.468 4.156 76.609 1.00 5.26 13 LYS B N 1
ATOM 617 C CA . LYS B 1 13 ? 63.208 4.035 75.905 1.00 6.30 13 LYS B CA 1
ATOM 618 C C . LYS B 1 13 ? 62.168 5.041 76.442 1.00 5.20 13 LYS B C 1
ATOM 619 O O . LYS B 1 13 ? 61.477 5.649 75.647 1.00 6.13 13 LYS B O 1
ATOM 625 N N . THR B 1 14 ? 62.076 5.175 77.754 1.00 5.32 14 THR B N 1
ATOM 626 C CA . THR B 1 14 ? 61.144 6.133 78.301 1.00 5.01 14 THR B CA 1
ATOM 627 C C . THR B 1 14 ? 61.442 7.522 77.785 1.00 5.16 14 THR B C 1
ATOM 628 O O . THR B 1 14 ? 60.555 8.243 77.306 1.00 5.90 14 THR B O 1
ATOM 632 N N . VAL B 1 15 ? 62.707 7.940 77.841 1.00 5.03 15 VAL B N 1
ATOM 633 C CA . VAL B 1 15 ? 63.120 9.249 77.388 1.00 4.79 15 VAL B CA 1
ATOM 634 C C . VAL B 1 15 ? 62.726 9.466 75.939 1.00 4.85 15 VAL B C 1
ATOM 635 O O . VAL B 1 15 ? 62.207 10.525 75.564 1.00 5.24 15 VAL B O 1
ATOM 639 N N . LEU B 1 16 ? 63.060 8.507 75.078 1.00 4.73 16 LEU B N 1
ATOM 640 C CA . LEU B 1 16 ? 62.734 8.692 73.664 1.00 5.51 16 LEU B CA 1
ATOM 641 C C . LEU B 1 16 ? 61.245 8.690 73.406 1.00 5.76 16 LEU B C 1
ATOM 642 O O . LEU B 1 16 ? 60.781 9.410 72.525 1.00 6.43 16 LEU B O 1
ATOM 647 N N . ASN B 1 17 ? 60.464 7.966 74.200 1.00 5.61 17 ASN B N 1
ATOM 648 C CA . ASN B 1 17 ? 59.024 8.038 74.094 1.00 6.07 17 ASN B CA 1
ATOM 649 C C . ASN B 1 17 ? 58.539 9.425 74.484 1.00 6.40 17 ASN B C 1
ATOM 650 O O . ASN B 1 17 ? 57.608 9.906 73.882 1.00 6.98 17 ASN B O 1
ATOM 655 N N . VAL B 1 18 ? 59.099 9.993 75.552 1.00 5.17 18 VAL B N 1
ATOM 656 C CA . VAL B 1 18 ? 58.747 11.335 75.908 1.00 6.02 18 VAL B CA 1
ATOM 657 C C . VAL B 1 18 ? 59.023 12.276 74.728 1.00 6.62 18 VAL B C 1
ATOM 658 O O . VAL B 1 18 ? 58.207 13.124 74.358 1.00 8.08 18 VAL B O 1
ATOM 662 N N . VAL B 1 19 ? 60.217 12.163 74.123 1.00 6.42 19 VAL B N 1
ATOM 663 C CA . VAL B 1 19 ? 60.536 13.000 72.967 1.00 7.66 19 VAL B CA 1
ATOM 664 C C . VAL B 1 19 ? 59.423 12.839 71.930 1.00 8.23 19 VAL B C 1
ATOM 665 O O . VAL B 1 19 ? 58.933 13.825 71.375 1.00 10.69 19 VAL B O 1
ATOM 669 N N . GLU B 1 20 ? 59.141 11.599 71.545 1.00 8.60 20 GLU B N 1
ATOM 670 C CA . GLU B 1 20 ? 58.228 11.337 70.429 1.00 10.45 20 GLU B CA 1
ATOM 671 C C . GLU B 1 20 ? 56.815 11.867 70.741 1.00 9.75 20 GLU B C 1
ATOM 672 O O . GLU B 1 20 ? 56.045 12.187 69.832 1.00 13.15 20 GLU B O 1
ATOM 678 N N . ALA B 1 21 ? 56.389 11.830 71.988 1.00 9.10 21 ALA B N 1
ATOM 679 C CA . ALA B 1 21 ? 55.073 12.270 72.404 1.00 9.62 21 ALA B CA 1
ATOM 680 C C . ALA B 1 21 ? 54.964 13.785 72.499 1.00 11.29 21 ALA B C 1
ATOM 681 O O . ALA B 1 21 ? 53.916 14.274 72.924 1.00 14.96 21 ALA B O 1
ATOM 683 N N . GLY B 1 22 ? 56.047 14.503 72.229 1.00 10.84 22 GLY B N 1
ATOM 684 C CA . GLY B 1 22 ? 56.106 15.931 72.325 1.00 12.95 22 GLY B CA 1
ATOM 685 C C . GLY B 1 22 ? 56.169 16.338 73.791 1.00 9.81 22 GLY B C 1
ATOM 686 O O . GLY B 1 22 ? 55.835 17.461 74.162 1.00 12.86 22 GLY B O 1
ATOM 687 N N . GLY B 1 23 ? 56.676 15.472 74.637 1.00 8.80 23 GLY B N 1
ATOM 688 C CA . GLY B 1 23 ? 56.876 15.789 76.035 1.00 7.92 23 GLY B CA 1
ATOM 689 C C . GLY B 1 23 ? 57.972 16.843 76.257 1.00 6.41 23 GLY B C 1
ATOM 690 O O . GLY B 1 23 ? 58.679 17.328 75.355 1.00 6.91 23 GLY B O 1
ATOM 691 N N . TRP B 1 24 ? 58.103 17.228 77.522 1.00 5.70 24 TRP B N 1
ATOM 692 C CA . TRP B 1 24 ? 58.820 18.437 77.870 1.00 5.81 24 TRP B CA 1
ATOM 693 C C . TRP B 1 24 ? 60.329 18.191 77.955 1.00 5.45 24 TRP B C 1
ATOM 694 O O . TRP B 1 24 ? 60.804 17.212 78.545 1.00 5.82 24 TRP B O 1
ATOM 705 N N . VAL B 1 25 ? 61.098 19.147 77.460 1.00 4.74 25 VAL B N 1
ATOM 706 C CA . VAL B 1 25 ? 62.532 19.169 77.735 1.00 6.12 25 VAL B CA 1
ATOM 707 C C . VAL B 1 25 ? 62.819 19.089 79.196 1.00 6.10 25 VAL B C 1
ATOM 708 O O . VAL B 1 25 ? 63.732 18.374 79.623 1.00 6.10 25 VAL B O 1
ATOM 712 N N . THR B 1 26 ? 61.996 19.751 80.040 1.00 6.07 26 THR B N 1
ATOM 713 C CA . THR B 1 26 ? 62.231 19.696 81.439 1.00 6.25 26 THR B CA 1
ATOM 714 C C . THR B 1 26 ? 62.121 18.284 81.975 1.00 5.30 26 THR B C 1
ATOM 715 O O . THR B 1 26 ? 62.876 17.849 82.872 1.00 6.07 26 THR B O 1
ATOM 719 N N . THR B 1 27 ? 61.160 17.510 81.533 1.00 5.63 27 THR B N 1
ATOM 720 C CA . THR B 1 27 ? 60.980 16.103 81.924 1.00 5.15 27 THR B CA 1
ATOM 721 C C . THR B 1 27 ? 62.147 15.282 81.519 1.00 4.88 27 THR B C 1
ATOM 722 O O . THR B 1 27 ? 62.652 14.443 82.298 1.00 5.90 27 THR B O 1
ATOM 726 N N . ILE B 1 28 ? 62.595 15.437 80.291 1.00 5.28 28 ILE B N 1
ATOM 727 C CA . ILE B 1 28 ? 63.743 14.705 79.774 1.00 5.48 28 ILE B CA 1
ATOM 728 C C . ILE B 1 28 ? 64.975 14.982 80.619 1.00 5.25 28 ILE B C 1
ATOM 729 O O . ILE B 1 28 ? 65.723 14.049 80.993 1.00 5.29 28 ILE B O 1
ATOM 734 N N . VAL B 1 29 ? 65.222 16.258 80.899 1.00 5.41 29 VAL B N 1
ATOM 735 C CA . VAL B 1 29 ? 66.368 16.628 81.760 1.00 5.49 29 VAL B CA 1
ATOM 736 C C . VAL B 1 29 ? 66.243 15.929 83.109 1.00 5.05 29 VAL B C 1
ATOM 737 O O . VAL B 1 29 ? 67.254 15.410 83.649 1.00 5.75 29 VAL B O 1
ATOM 741 N N . SER B 1 30 ? 65.040 15.977 83.705 1.00 4.86 30 SER B N 1
ATOM 742 C CA . SER B 1 30 ? 64.900 15.328 85.017 1.00 5.41 30 SER B CA 1
ATOM 743 C C . SER B 1 30 ? 65.217 13.827 85.006 1.00 5.50 30 SER B C 1
ATOM 744 O O . SER B 1 30 ? 65.870 13.291 85.931 1.00 5.43 30 SER B O 1
ATOM 747 N N . ILE B 1 31 ? 64.696 13.123 84.021 1.00 5.14 31 ILE B N 1
ATOM 748 C CA . ILE B 1 31 ? 64.925 11.673 83.956 1.00 4.75 31 ILE B CA 1
ATOM 749 C C . ILE B 1 31 ? 66.412 11.383 83.726 1.00 4.97 31 ILE B C 1
ATOM 750 O O . ILE B 1 31 ? 66.969 10.538 84.423 1.00 5.34 31 ILE B O 1
ATOM 755 N N . LEU B 1 32 ? 67.057 12.072 82.811 1.00 4.55 32 LEU B N 1
ATOM 756 C CA . LEU B 1 32 ? 68.497 11.836 82.601 1.00 4.87 32 LEU B CA 1
ATOM 757 C C . LEU B 1 32 ? 69.313 12.251 83.793 1.00 5.88 32 LEU B C 1
ATOM 758 O O . LEU B 1 32 ? 70.333 11.595 84.093 1.00 7.73 32 LEU B O 1
ATOM 763 N N . THR B 1 33 ? 68.931 13.291 84.536 1.00 5.36 33 THR B N 1
ATOM 764 C CA . THR B 1 33 ? 69.605 13.620 85.789 1.00 6.22 33 THR B CA 1
ATOM 765 C C . THR B 1 33 ? 69.522 12.482 86.757 1.00 5.53 33 THR B C 1
ATOM 766 O O . THR B 1 33 ? 70.487 12.096 87.444 1.00 6.64 33 THR B O 1
ATOM 770 N N . ALA B 1 34 ? 68.314 11.935 86.903 1.00 6.01 34 ALA B N 1
ATOM 771 C CA . ALA B 1 34 ? 68.045 10.875 87.896 1.00 5.55 34 ALA B CA 1
ATOM 772 C C . ALA B 1 34 ? 68.778 9.550 87.598 1.00 5.98 34 ALA B C 1
ATOM 773 O O . ALA B 1 34 ? 68.957 8.754 88.474 1.00 7.38 34 ALA B O 1
ATOM 775 N N . VAL B 1 35 ? 69.137 9.335 86.349 1.00 5.63 35 VAL B N 1
ATOM 776 C CA . VAL B 1 35 ? 69.843 8.109 86.021 1.00 6.98 35 VAL B CA 1
ATOM 777 C C . VAL B 1 35 ? 71.341 8.143 86.450 1.00 5.95 35 VAL B C 1
ATOM 778 O O . VAL B 1 35 ? 71.995 7.104 86.499 1.00 6.91 35 VAL B O 1
ATOM 782 N N . GLY B 1 36 ? 71.828 9.331 86.779 1.00 5.30 36 GLY B N 1
ATOM 783 C CA . GLY B 1 36 ? 73.187 9.487 87.307 1.00 6.22 36 GLY B CA 1
ATOM 784 C C . GLY B 1 36 ? 74.153 10.129 86.309 1.00 4.89 36 GLY B C 1
ATOM 785 O O . GLY B 1 36 ? 73.771 10.882 85.426 1.00 5.77 36 GLY B O 1
ATOM 786 N N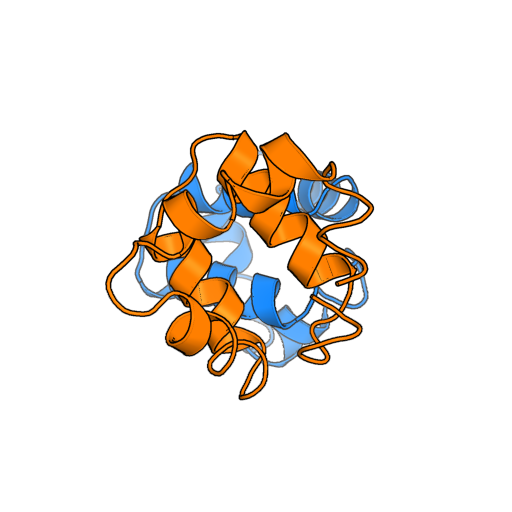 . SER B 1 37 ? 75.469 9.817 86.511 1.00 4.67 37 SER B N 1
ATOM 787 C CA . SER B 1 37 ? 76.494 10.548 85.840 1.00 4.72 37 SER B CA 1
ATOM 788 C C . SER B 1 37 ? 76.491 10.296 84.347 1.00 4.69 37 SER B C 1
ATOM 789 O O . SER B 1 37 ? 76.945 11.128 83.561 1.00 4.85 37 SER B O 1
ATOM 792 N N . GLY B 1 38 ? 76.036 9.120 83.923 1.00 5.33 38 GLY B N 1
ATOM 793 C CA . GLY B 1 38 ? 75.926 8.835 82.500 1.00 5.31 38 GLY B CA 1
ATOM 794 C C . GLY B 1 38 ? 74.877 9.678 81.810 1.00 4.42 38 GLY B C 1
ATOM 795 O O . GLY B 1 38 ? 75.011 10.160 80.702 1.00 5.62 38 GLY B O 1
ATOM 796 N N . GLY B 1 39 ? 73.752 9.874 82.524 1.00 4.83 39 GLY B N 1
ATOM 797 C CA . GLY B 1 39 ? 72.743 10.815 82.032 1.00 5.48 39 GLY B CA 1
ATOM 798 C C . GLY B 1 39 ? 73.279 12.218 81.975 1.00 5.47 39 GLY B C 1
ATOM 799 O O . GLY B 1 39 ? 72.983 12.937 81.004 1.00 5.36 39 GLY B O 1
ATOM 800 N N . LYS B 1 40 ? 74.008 12.649 83.001 1.00 5.08 40 LYS B N 1
ATOM 801 C CA . LYS B 1 40 ? 74.609 13.978 82.965 1.00 5.70 40 LYS B CA 1
ATOM 802 C C . LYS B 1 40 ? 75.589 14.096 81.822 1.00 5.10 40 LYS B C 1
ATOM 803 O O . LYS B 1 40 ? 75.686 15.145 81.192 1.00 5.56 40 LYS B O 1
ATOM 809 N N . SER B 1 41 ? 76.315 13.041 81.499 1.00 5.54 41 SER B N 1
ATOM 810 C CA A SER B 1 41 ? 77.226 13.085 80.375 0.50 6.05 41 SER B CA 1
ATOM 811 C CA B SER B 1 41 ? 77.245 13.047 80.383 0.50 6.03 41 SER B CA 1
ATOM 812 C C . SER B 1 41 ? 76.508 13.259 79.003 1.00 5.10 41 SER B C 1
ATOM 813 O O . SER B 1 41 ? 76.938 14.021 78.166 1.00 5.74 41 SER B O 1
ATOM 818 N N . LEU B 1 42 ? 75.358 12.609 78.871 1.00 5.01 42 LEU B N 1
ATOM 819 C CA . LEU B 1 42 ? 74.540 12.806 77.684 1.00 4.51 42 LEU B CA 1
ATOM 820 C C . LEU B 1 42 ? 74.003 14.238 77.625 1.00 4.58 42 LEU B C 1
ATOM 821 O O . LEU B 1 42 ? 74.000 14.881 76.593 1.00 5.41 42 LEU B O 1
ATOM 826 N N . LEU B 1 43 ? 73.501 14.711 78.732 1.00 4.29 43 LEU B N 1
ATOM 827 C CA . LEU B 1 43 ? 73.012 16.098 78.780 1.00 4.72 43 LEU B CA 1
ATOM 828 C C . LEU B 1 43 ? 74.102 17.076 78.369 1.00 4.71 43 LEU B C 1
ATOM 829 O O . LEU B 1 43 ? 73.876 18.050 77.638 1.00 5.50 43 LEU B O 1
ATOM 834 N N . ALA B 1 44 ? 75.340 16.852 78.819 1.00 5.09 44 ALA B N 1
ATOM 835 C CA . ALA B 1 44 ? 76.455 17.700 78.462 1.00 5.96 44 ALA B CA 1
ATOM 836 C C . ALA B 1 44 ? 76.802 17.544 76.989 1.00 6.42 44 ALA B C 1
ATOM 837 O O . ALA B 1 44 ? 77.199 18.535 76.337 1.00 7.52 44 ALA B O 1
ATOM 839 N N . ALA B 1 45 ? 76.670 16.365 76.424 1.00 6.38 45 ALA B N 1
ATOM 840 C CA . ALA B 1 45 ? 76.988 16.116 75.041 1.00 7.94 45 ALA B CA 1
ATOM 841 C C . ALA B 1 45 ? 76.125 16.883 74.082 1.00 7.15 45 ALA B C 1
ATOM 842 O O . ALA B 1 45 ? 76.554 17.199 72.965 1.00 8.92 45 ALA B O 1
ATOM 844 N N . ALA B 1 46 ? 74.899 17.226 74.489 1.00 5.92 46 ALA B N 1
ATOM 845 C CA . ALA B 1 46 ? 74.046 18.044 73.654 1.00 6.29 46 ALA B CA 1
ATOM 846 C C . ALA B 1 46 ? 74.621 19.473 73.481 1.00 6.85 46 ALA B C 1
ATOM 847 O O . ALA B 1 46 ? 74.291 20.177 72.546 1.00 6.85 46 ALA B O 1
ATOM 849 N N . GLY B 1 47 ? 75.426 19.922 74.454 1.00 7.52 47 GLY B N 1
ATOM 850 C CA . GLY B 1 47 ? 76.066 21.210 74.334 1.00 7.43 47 GLY B CA 1
ATOM 851 C C . GLY B 1 47 ? 75.056 22.337 74.288 1.00 7.97 47 GLY B C 1
ATOM 852 O O . GLY B 1 47 ? 74.188 22.434 75.142 1.00 9.91 47 GLY B O 1
ATOM 853 N N . ARG B 1 48 ? 75.209 23.235 73.327 1.00 7.58 48 ARG B N 1
ATOM 854 C CA . ARG B 1 48 ? 74.334 24.376 73.165 1.00 9.22 48 ARG B CA 1
ATOM 855 C C . ARG B 1 48 ? 72.965 24.012 72.658 1.00 8.56 48 ARG B C 1
ATOM 856 O O . ARG B 1 48 ? 72.060 24.847 72.687 1.00 11.88 48 ARG B O 1
ATOM 864 N N . GLU B 1 49 ? 72.779 22.786 72.178 1.00 7.51 49 GLU B N 1
ATOM 865 C CA A GLU B 1 49 ? 71.467 22.359 71.655 0.50 7.69 49 GLU B CA 1
ATOM 866 C CA B GLU B 1 49 ? 71.486 22.346 71.642 0.50 7.92 49 GLU B CA 1
ATOM 867 C C . GLU B 1 49 ? 70.629 21.819 72.798 1.00 6.26 49 GLU B C 1
ATOM 868 O O . GLU B 1 49 ? 71.121 21.233 73.725 1.00 7.59 49 GLU B O 1
ATOM 879 N N . SER B 1 50 ? 69.317 22.025 72.703 1.00 6.60 50 SER B N 1
ATOM 880 C CA . SER B 1 50 ? 68.391 21.365 73.624 1.00 7.33 50 SER B CA 1
ATOM 881 C C . SER B 1 50 ? 68.576 19.850 73.537 1.00 6.16 50 SER B C 1
ATOM 882 O O . SER B 1 50 ? 68.708 19.284 72.449 1.00 5.70 50 SER B O 1
ATOM 885 N N . ILE B 1 51 ? 68.546 19.157 74.668 1.00 6.50 51 ILE B N 1
ATOM 886 C CA . ILE B 1 51 ? 68.636 17.723 74.650 1.00 6.05 51 ILE B CA 1
ATOM 887 C C . ILE B 1 51 ? 67.505 17.119 73.832 1.00 5.55 51 ILE B C 1
ATOM 888 O O . ILE B 1 51 ? 67.661 16.069 73.210 1.00 5.80 51 ILE B O 1
ATOM 893 N N . LYS B 1 52 ? 66.306 17.719 73.911 1.00 6.26 52 LYS B N 1
ATOM 894 C CA . LYS B 1 52 ? 65.187 17.222 73.121 1.00 5.60 52 LYS B CA 1
ATOM 895 C C . LYS B 1 52 ? 65.455 17.308 71.622 1.00 5.93 52 LYS B C 1
ATOM 896 O O . LYS B 1 52 ? 65.263 16.367 70.901 1.00 6.45 52 LYS B O 1
ATOM 902 N N . ALA B 1 53 ? 65.949 18.456 71.175 1.00 6.71 53 ALA B N 1
ATOM 903 C CA . ALA B 1 53 ? 66.241 18.644 69.743 1.00 7.24 53 ALA B CA 1
ATOM 904 C C . ALA B 1 53 ? 67.357 17.682 69.334 1.00 6.72 53 ALA B C 1
ATOM 905 O O . ALA B 1 53 ? 67.317 17.091 68.247 1.00 7.76 53 ALA B O 1
ATOM 907 N N . TYR B 1 54 ? 68.360 17.533 70.208 1.00 6.20 54 TYR B N 1
ATOM 908 C CA . TYR B 1 54 ? 69.496 16.626 69.930 1.00 6.25 54 TYR B CA 1
ATOM 909 C C . TYR B 1 54 ? 69.011 15.173 69.755 1.00 6.01 54 TYR B C 1
ATOM 910 O O . TYR B 1 54 ? 69.373 14.491 68.810 1.00 7.29 54 TYR B O 1
ATOM 919 N N . LEU B 1 55 ? 68.156 14.732 70.670 1.0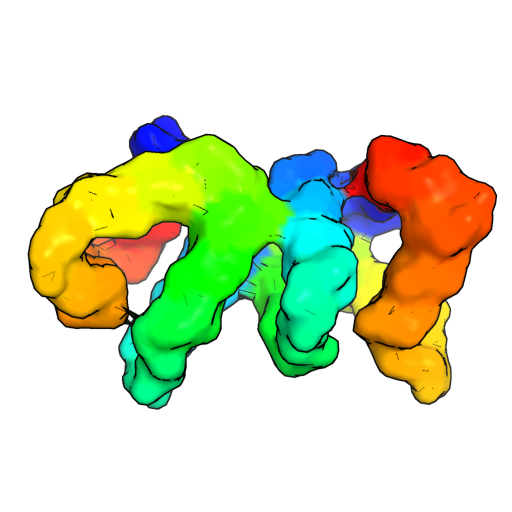0 5.76 55 LEU B N 1
ATOM 920 C CA . LEU B 1 55 ? 67.671 13.378 70.590 1.00 5.98 55 LEU B CA 1
ATOM 921 C C . LEU B 1 55 ? 66.693 13.189 69.440 1.00 6.86 55 LEU B C 1
ATOM 922 O O . LEU B 1 55 ? 66.696 12.124 68.788 1.00 7.62 55 LEU B O 1
ATOM 927 N N . LYS B 1 56 ? 65.879 14.214 69.149 1.00 7.27 56 LYS B N 1
ATOM 928 C CA A LYS B 1 56 ? 64.979 14.103 67.971 0.50 8.12 56 LYS B CA 1
ATOM 929 C CA B LYS B 1 56 ? 64.966 14.104 67.982 0.50 8.19 56 LYS B CA 1
ATOM 930 C C . LYS B 1 56 ? 65.780 13.854 66.669 1.00 8.15 56 LYS B C 1
ATOM 931 O O . LYS B 1 56 ? 65.428 13.069 65.798 1.00 9.93 56 LYS B O 1
ATOM 942 N N . LYS B 1 57 ? 66.891 14.572 66.507 1.00 8.29 57 LYS B N 1
ATOM 943 C CA . LYS B 1 57 ? 67.744 14.388 65.338 1.00 9.02 57 LYS B CA 1
ATOM 944 C C . LYS B 1 57 ? 68.277 12.951 65.310 1.00 8.61 57 LYS B C 1
ATOM 945 O O . LYS B 1 57 ? 68.295 12.314 64.241 1.00 10.82 57 LYS B O 1
ATOM 951 N N . GLU B 1 58 ? 68.695 12.427 66.429 1.00 8.32 58 GLU B N 1
ATOM 952 C CA . GLU B 1 58 ? 69.250 11.078 66.430 1.00 9.35 58 GLU B CA 1
ATOM 953 C C . GLU B 1 58 ? 68.171 10.050 66.064 1.00 7.55 58 GLU B C 1
ATOM 954 O O . GLU B 1 58 ? 68.395 9.129 65.287 1.00 8.91 58 GLU B O 1
ATOM 960 N N . ILE B 1 59 ? 66.980 10.209 66.617 1.00 7.59 59 ILE B N 1
ATOM 961 C CA . ILE B 1 59 ? 65.851 9.285 66.334 1.00 8.10 59 ILE B CA 1
ATOM 962 C C . ILE B 1 59 ? 65.499 9.333 64.829 1.00 7.83 59 ILE B C 1
ATOM 963 O O . ILE B 1 59 ? 65.257 8.281 64.257 1.00 8.80 59 ILE B O 1
ATOM 968 N N . LYS B 1 60 ? 65.466 10.506 64.260 1.00 8.74 60 LYS B N 1
ATOM 969 C CA . LYS B 1 60 ? 65.101 10.666 62.846 1.00 8.95 60 LYS B CA 1
ATOM 970 C C . LYS B 1 60 ? 66.146 9.968 61.959 1.00 9.43 60 LYS B C 1
ATOM 971 O O . LYS B 1 60 ? 65.778 9.324 60.986 1.00 10.39 60 LYS B O 1
ATOM 977 N N . LYS B 1 61 ? 67.423 10.077 62.323 1.00 9.84 61 LYS B N 1
ATOM 978 C CA . LYS B 1 61 ? 68.493 9.523 61.547 1.00 11.55 61 LYS B CA 1
ATOM 979 C C . LYS B 1 61 ? 68.538 7.987 61.622 1.00 9.18 61 LYS B C 1
ATOM 980 O O . LYS B 1 61 ? 68.759 7.284 60.617 1.00 10.37 61 LYS B O 1
ATOM 986 N N . LYS B 1 62 ? 68.416 7.439 62.866 1.00 9.41 62 LYS B N 1
ATOM 987 C CA . LYS B 1 62 ? 68.833 6.052 63.149 1.00 9.95 62 LYS B CA 1
ATOM 988 C C . LYS B 1 62 ? 67.695 5.197 63.678 1.00 8.34 62 LYS B C 1
ATOM 989 O O . LYS B 1 62 ? 67.852 3.945 63.768 1.00 9.42 62 LYS B O 1
ATOM 995 N N . GLY B 1 63 ? 66.561 5.762 64.048 1.00 8.11 63 GLY B N 1
ATOM 996 C CA . GLY B 1 63 ? 65.440 5.053 64.662 1.00 8.45 63 GLY B CA 1
ATOM 997 C C . GLY B 1 63 ? 65.636 4.892 66.161 1.00 6.75 63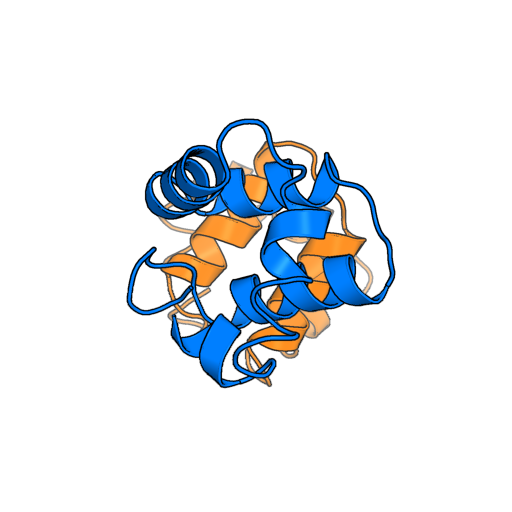 GLY B C 1
ATOM 998 O O . GLY B 1 63 ? 66.764 4.864 66.699 1.00 7.47 63 GLY B O 1
ATOM 999 N N . LYS B 1 64 ? 64.526 4.761 66.830 1.00 7.49 64 LYS B N 1
ATOM 1000 C CA A LYS B 1 64 ? 64.571 4.625 68.318 0.50 7.70 64 LYS B CA 1
ATOM 1001 C CA B LYS B 1 64 ? 64.567 4.622 68.304 0.50 7.73 64 LYS B CA 1
ATOM 1002 C C . LYS B 1 64 ? 65.382 3.466 68.869 1.00 8.20 64 LYS B C 1
ATOM 1003 O O . LYS B 1 64 ? 66.124 3.595 69.804 1.00 8.38 64 LYS B O 1
ATOM 1014 N N . ARG B 1 65 ? 65.241 2.311 68.228 1.00 9.89 65 ARG B N 1
ATOM 1015 C CA A ARG B 1 65 ? 65.936 1.133 68.710 0.50 10.18 65 ARG B CA 1
ATOM 1016 C CA B ARG B 1 65 ? 65.953 1.148 68.728 0.50 10.37 65 ARG B CA 1
ATOM 1017 C C . ARG B 1 65 ? 67.452 1.380 68.756 1.00 9.20 65 ARG B C 1
ATOM 1018 O O . ARG B 1 65 ? 68.160 1.092 69.743 1.00 9.92 65 ARG B O 1
ATOM 1033 N N . ALA B 1 66 ? 67.979 1.936 67.679 1.00 8.41 66 ALA B N 1
ATOM 1034 C CA . ALA B 1 66 ? 69.408 2.206 67.614 1.00 8.06 66 ALA B CA 1
ATOM 1035 C C . ALA B 1 66 ? 69.796 3.307 68.565 1.00 7.22 66 ALA B C 1
ATOM 1036 O O . ALA B 1 66 ? 70.925 3.259 69.108 1.00 8.23 66 ALA B O 1
ATOM 1038 N N . VAL B 1 67 ? 68.974 4.314 68.764 1.00 8.17 67 VAL B N 1
ATOM 1039 C CA . VAL B 1 67 ? 69.336 5.367 69.693 1.00 7.27 67 VAL B CA 1
ATOM 1040 C C . VAL B 1 67 ? 69.368 4.816 71.117 1.00 6.86 67 VAL B C 1
ATOM 1041 O O . VAL B 1 67 ? 70.248 5.170 71.918 1.00 7.32 67 VAL B O 1
ATOM 1045 N N . ILE B 1 68 ? 68.432 3.964 71.445 1.00 7.40 68 ILE B N 1
ATOM 1046 C CA . ILE B 1 68 ? 68.451 3.270 72.743 1.00 8.10 68 ILE B CA 1
ATOM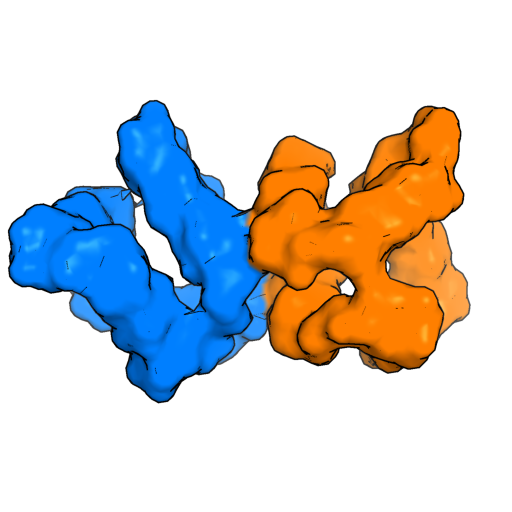 1047 C C . ILE B 1 68 ? 69.764 2.533 72.927 1.00 7.82 68 ILE B C 1
ATOM 1048 O O . ILE B 1 68 ? 70.426 2.655 73.975 1.00 8.05 68 ILE B O 1
ATOM 1053 N N . ALA B 1 69 ? 70.144 1.759 71.945 1.00 8.41 69 ALA B N 1
ATOM 1054 C CA . ALA B 1 69 ? 71.343 0.972 72.044 1.00 10.06 69 ALA B CA 1
ATOM 1055 C C . ALA B 1 69 ? 72.563 1.876 72.224 1.00 8.78 69 ALA B C 1
ATOM 1056 O O . ALA B 1 69 ? 73.535 1.561 72.969 1.00 9.52 69 ALA B O 1
ATOM 1058 N N . TRP B 1 70 ? 72.600 3.013 71.522 1.00 8.89 70 TRP B N 1
ATOM 1059 C CA . TRP B 1 70 ? 73.675 3.966 71.589 1.00 9.14 70 TRP B CA 1
ATOM 1060 C C . TRP B 1 70 ? 73.729 4.656 72.962 1.00 7.11 70 TRP B C 1
ATOM 1061 O O . TRP B 1 70 ? 74.812 4.856 73.545 1.00 8.62 70 TRP B O 1
#

InterPro domains:
  IPR009086 Bacteriocin AS-48 [G3DSA:1.20.225.10] (36-105)
  IPR020038 Circular bacteriocin [PF09221] (37-105)
  IPR020038 Circular bacteriocin [TIGR03651] (34-105)

Sequence (140 aa):
MAKEFGIPAAVAKTVLNVVEAGGWVVTTIVSILTAVGSGGKSLLAAAGRESIKAYLKKKEIKKKKGKKRAVIAWMAKEFGIPAAVAKTVLNVVEAGGWVTTIVSILTAVGSGGKSSLLAAAGREESIKAYLKKKEIKKKGKKRRAVIAW

Solvent-accessible surface area: 7361 Å² total; per-residue (Å²): 0,38,185,111,24,48,0,18,48,7,0,0,80,6,0,0,79,30,2,104,89,46,21,164,62,91,15,0,60,60,2,0,60,8,21,23,91,18,0,119,58,0,36,76,51,9,55,243,64,49,10,50,43,33,0,113,101,25,30,167,156,71,32,77,216,42,0,28,51,40,0,41,173,102,42,61,3,68,58,52,3,0,103,0,0,0,28,8,7,95,83,48,19,128,61,88,13,0,61,52,0,0,56,19,37,28,91,23,0,108,59,0,40,76,52,7,57,226,52,53,8,45,43,38,0,111,124,30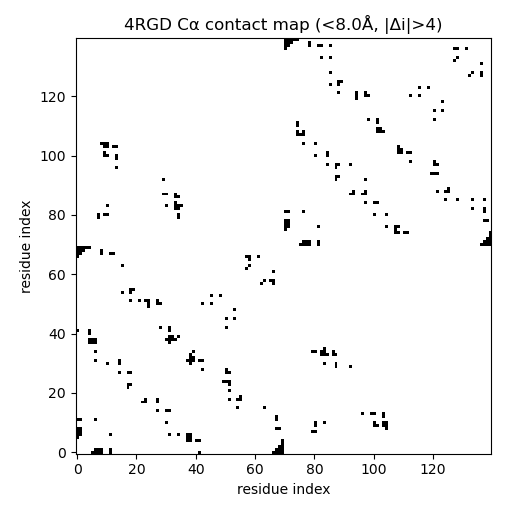,24,185,159,76,33,56,216,43,0,25,58,51

B-factor: mean 13.54, std 12.11, range [3.95, 90.36]

CATH classification: 1.20.225.10

=== Feature glossary ===
Annotated list of the representations used here:

Nearest PDB structures. The Foldseek neighbor list gives the closest experimentally determined structures in the PDB, ranked by structural alignment. TM-score near 1 means near-identical fold; near 0.3 means only rough topology match. This is how one finds what a novel AlphaFold prediction most resembles in the solved-structure universe.

Foldseek 3Di. Foldseek's 3Di representation compresses backbone geometry into a per-residue letter drawn from a learned twenty-state alphabet. It captures the tertiary interaction pattern around each residue — which residues are packed against it in space, regardless of where they are in sequence.

Radius of gyration, Cα contacts, bounding box. Radius of gyration (Rg) is the root-mean-square distance of Cα atoms from their centroid — a single number for overall size and compactness. A globular domain of N residues has Rg ≈ 2.2·N^0.38 Å; an extended or disordered chain has a much larger Rg. The Cα contact count is the number of residue pairs whose Cα atoms are within 8 Å and are more than four positions apart in sequence — a standard proxy for tertiary packing density. The bounding box is the smallest axis-aligned box enclosing all Cα atoms.

InterPro / GO / CATH / organism. The annotation block draws on four external resources. InterPro: which protein families and domains the sequence belongs to. GO: standardized terms for what the protein does, what process it participates in, and where in the cell it acts. CATH: which structural fold it has in the CATH hierarchy. Organism: the species of origin.

mmCIF coordinates. The mmCIF block holds the 3D Cartesian coordinates of each backbone atom (N, Cα, C, O) in ångströms. mmCIF is the PDB's canonical archive format — a tagged-loop text representation of the atomic model.

pLDDT. pLDDT is the predicted lDDT-Cα score: AlphaFold's confidence that the local environment of each residue (all inter-atomic distances within 15 Å) is correctly placed. It is a per-residue number between 0 and 100, with higher meaning more reliable.

Backbone torsions (φ/ψ). φ (phi) and ψ (psi) are the two rotatable backbone dihedrals per residue: φ is the C(i-1)–N–Cα–C torsion, ψ is the N–Cα–C–N(i+1) torsion, both in degrees on (−180°, 180°]. α-helical residues cluster near (−60°, −45°); β-strand residues near (−120°, +130°). A Ramachandran plot is simply a scatter of (φ, ψ) for every residue.

B-factor. For experimental (PDB) structures, the B-factor (temperature factor) quantifies the positional spread of each atom in the crystal — a combination of thermal vibration and static disorder — in units of Å². High B-factors mark flexible loops or poorly resolved regions; low B-factors mark the rigid, well-ordered core.

Secondary structure (3-state, P-SEA). SS3 is a coarse helix/strand/coil call (letters a/b/c) made by the P-SEA algorithm from inter-Cα distances and dihedrals. It is less detailed than DSSP but needs only Cα positions.

Predicted aligned error. Predicted aligned error is AlphaFold's pairwise confidence. Unlike pLDDT (per-residue), PAE is per-residue-pair and captures whether two parts of the structure are correctly placed relative to each other. Units are ångströms of expected positional error.

Solvent-accessible surface area. Solvent-accessible surface area (SASA) is the area in Å² traced out by the centre of a 1.4 Å probe sphere (a water molecule) rolled over the protein's van der Waals surface (Shrake–Rupley / Lee–Richards construction). Buried residues have near-zero SASA; fully exposed residues can exceed 200 Å². The total SASA scales roughly with the number of surface residues.

Secondary structure (8-state, DSSP). The SS8 string is DSSP's per-residue secondary-structure call. α-helix (H) means an i→i+4 H-bond ladder; β-strand (E) means the residue participates in a β-sheet; 3₁₀ (G) and π (I) are tighter and wider helices; T/S are turns/bends; '-' is loop.

Rendered structure images. Structure images are PyMOL renders from six orthogonal camera directions. Cartoon representation draws helices as coils and strands as arrows; sticks shows the backbone as bonds; surface shows the solvent-excluded envelope. Rainbow coloring maps sequence position to hue (blue→red, N→C); chain coloring assigns a distinct color per polypeptide.

Sequence. The amino-acid sequence is the protein's primary structure: the linear order of residues from the N-terminus to the C-terminus, written in one-letter code. Everything else here — the 3D coordinates, the secondary structure, the domain annotations — is ultimately a consequence of this string.

Contact-map, Ramachandran, and PAE plots. Three diagnostic plots accompany the record. The Cα contact map visualizes the tertiary structure as a 2D adjacency matrix (8 Å cutoff, sequence-local contacts suppressed). The Ramachandran plot shows the distribution of backbone (φ, ψ) torsions, with points in the α and β basins reflecting secondary structure content. The PAE plot shows AlphaFold's inter-residue confidence as a color matrix.